Protein AF-A0A6I9NVM2-F1 (afdb_monomer)

Secondary structure (DSSP, 8-state):
-EEETTS-B-TT-EEEETTEEEEEE--TTS-------SEEEEEEEE-TTEE-EEEEEEE-SSS-----EEEEEPP------------------PPP------

InterPro domains:
  IPR008969 Carboxypeptidase-like, regulatory domain superfamily [SSF49464] (2-76)
  IPR050753 Peptidase M14 domain-containing protein [PTHR11532] (2-73)

Sequence (102 aa):
MVYDENNNPLGNAEISVAGVNHDVTTGVDGDYFRLLLPGTYTVTASAPGYVPYSSTVTVGPAEAIQLHFYLKTAPKQNLKAKPHNGKKNHSSPKAPLKLGPR

Foldseek 3Di:
DEAEPVRAADFQKWKDKPPDPDIDTAHPRNDDDDDDAFDKIWIWIGDPQWDIDIDIDGDDHPDDDDDYHYTYGDPPDPPPDDPPPDDDDDDDPDDDDDDDDD

Structure (mmCIF, N/CA/C/O backbone):
data_AF-A0A6I9NVM2-F1
#
_entry.id   AF-A0A6I9NVM2-F1
#
loop_
_atom_site.group_PDB
_atom_site.id
_atom_site.type_symbol
_atom_site.label_atom_id
_atom_site.label_alt_id
_atom_site.label_comp_id
_atom_site.label_asym_id
_atom_site.label_entity_id
_atom_site.label_seq_id
_atom_site.pdbx_PDB_ins_code
_atom_site.Cartn_x
_atom_site.Cartn_y
_atom_site.Cartn_z
_atom_site.occupancy
_atom_site.B_iso_or_equiv
_atom_site.auth_seq_id
_atom_site.auth_comp_id
_atom_site.auth_asym_id
_atom_site.auth_atom_id
_atom_site.pdbx_PDB_model_num
ATOM 1 N N . MET A 1 1 ? 3.600 4.965 3.711 1.00 96.62 1 MET A N 1
ATOM 2 C CA . MET A 1 1 ? 3.113 5.126 5.104 1.00 96.62 1 MET A CA 1
ATOM 3 C C . MET A 1 1 ? 1.617 4.885 5.151 1.00 96.62 1 MET A C 1
ATOM 5 O O . MET A 1 1 ? 0.933 5.260 4.200 1.00 96.62 1 MET A O 1
ATOM 9 N N . VAL A 1 2 ? 1.124 4.301 6.238 1.00 98.06 2 VAL A N 1
ATOM 10 C CA . VAL A 1 2 ? -0.304 4.155 6.539 1.00 98.06 2 VAL A CA 1
ATOM 11 C C . VAL A 1 2 ? -0.648 5.052 7.720 1.00 98.06 2 VAL A C 1
ATOM 13 O O . VAL A 1 2 ? 0.060 5.046 8.725 1.00 98.06 2 VAL A O 1
ATOM 16 N N . TYR A 1 3 ? -1.732 5.805 7.587 1.00 97.94 3 TYR A N 1
ATOM 17 C CA . TYR A 1 3 ? -2.240 6.725 8.593 1.00 97.94 3 TYR A CA 1
ATOM 18 C C . TYR A 1 3 ? -3.689 6.398 8.950 1.00 97.94 3 TYR A C 1
ATOM 20 O O . TYR A 1 3 ? -4.422 5.815 8.145 1.00 97.94 3 TYR A O 1
ATOM 28 N N . ASP A 1 4 ? -4.107 6.806 10.144 1.00 95.62 4 ASP A N 1
ATOM 29 C CA . ASP A 1 4 ? -5.519 6.896 10.508 1.00 95.62 4 ASP A CA 1
ATOM 30 C C . ASP A 1 4 ? -6.167 8.191 9.965 1.00 95.62 4 ASP A C 1
ATOM 32 O O . ASP A 1 4 ? -5.531 9.030 9.319 1.00 95.62 4 ASP A O 1
ATOM 36 N N . GLU A 1 5 ? -7.458 8.371 10.241 1.00 92.81 5 GLU A N 1
ATOM 37 C CA . GLU A 1 5 ? -8.228 9.563 9.859 1.00 92.81 5 GLU A CA 1
ATOM 38 C C . GLU A 1 5 ? -7.794 10.862 10.563 1.00 92.81 5 GLU A C 1
ATOM 40 O O . GLU A 1 5 ? -8.171 11.948 10.126 1.00 92.81 5 GLU A O 1
ATOM 45 N N . ASN A 1 6 ? -6.977 10.761 11.615 1.00 94.06 6 ASN A N 1
ATOM 46 C CA . ASN A 1 6 ? -6.421 11.883 12.368 1.00 94.06 6 ASN A CA 1
ATOM 47 C C . ASN A 1 6 ? -4.967 12.200 11.961 1.00 94.06 6 ASN A C 1
ATOM 49 O O . ASN A 1 6 ? -4.334 13.045 12.591 1.00 94.06 6 ASN A O 1
ATOM 53 N N . ASN A 1 7 ? -4.447 11.558 10.905 1.00 95.25 7 ASN A N 1
ATOM 54 C CA . ASN A 1 7 ? -3.056 11.628 10.440 1.00 95.25 7 ASN A CA 1
ATOM 55 C C . ASN A 1 7 ? -2.011 11.045 11.409 1.00 95.25 7 ASN A C 1
ATOM 57 O O . ASN A 1 7 ? -0.825 11.361 11.293 1.00 95.25 7 ASN A O 1
ATOM 61 N N . ASN A 1 8 ? -2.408 10.171 12.334 1.00 96.56 8 ASN A N 1
ATOM 62 C CA . ASN A 1 8 ? -1.447 9.424 13.140 1.00 96.56 8 ASN A CA 1
ATOM 63 C C . ASN A 1 8 ? -0.914 8.224 12.348 1.00 96.56 8 ASN A C 1
ATOM 65 O O . ASN A 1 8 ? -1.690 7.581 11.632 1.00 96.56 8 ASN A O 1
ATOM 69 N N . PRO A 1 9 ? 0.382 7.888 12.470 1.00 97.38 9 PRO A N 1
ATOM 70 C CA . PRO A 1 9 ? 0.930 6.680 11.869 1.00 97.38 9 PRO A CA 1
ATOM 71 C C . PRO A 1 9 ? 0.244 5.430 12.425 1.00 97.38 9 PRO A C 1
ATOM 73 O O . PRO A 1 9 ? 0.022 5.309 13.631 1.00 97.38 9 PRO A O 1
ATOM 76 N N . LEU A 1 10 ? -0.081 4.490 11.537 1.00 97.38 10 LEU A N 1
ATOM 77 C CA . LEU A 1 10 ? -0.800 3.271 11.883 1.00 97.38 10 LEU A CA 1
ATOM 78 C C . LEU A 1 10 ? 0.093 2.037 11.727 1.00 97.38 10 LEU A C 1
ATOM 80 O O . LEU A 1 10 ? 0.284 1.508 10.626 1.00 97.38 10 LEU A O 1
ATOM 84 N N . GLY A 1 11 ? 0.619 1.563 12.854 1.00 97.00 11 GLY A N 1
ATOM 85 C CA . GLY A 1 11 ? 1.376 0.316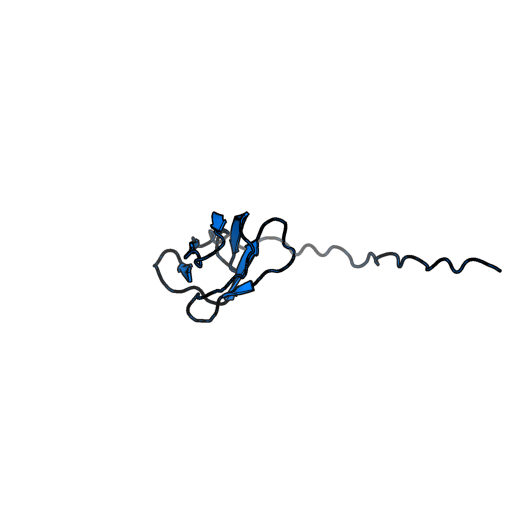 12.919 1.00 97.00 11 GLY A CA 1
ATOM 86 C C . GLY A 1 11 ? 0.505 -0.939 12.906 1.00 97.00 11 GLY A C 1
ATOM 87 O O . GLY A 1 11 ? -0.684 -0.894 13.228 1.00 97.00 11 GLY A O 1
ATOM 88 N N . ASN A 1 12 ? 1.117 -2.075 12.560 1.00 96.56 12 ASN A N 1
ATOM 89 C CA . ASN A 1 12 ? 0.457 -3.381 12.433 1.00 96.56 12 ASN A CA 1
ATOM 90 C C . ASN A 1 12 ? -0.701 -3.428 11.416 1.00 96.56 12 ASN A C 1
ATOM 92 O O . ASN A 1 12 ? -1.577 -4.290 11.507 1.00 96.56 12 ASN A O 1
ATOM 96 N N . ALA A 1 13 ? -0.720 -2.515 10.447 1.00 97.75 13 ALA A N 1
ATOM 97 C CA . ALA A 1 13 ? -1.599 -2.603 9.292 1.00 97.75 13 ALA A CA 1
ATOM 98 C C . ALA A 1 13 ? -1.018 -3.597 8.277 1.00 97.75 13 ALA A C 1
ATOM 100 O O . ALA A 1 13 ? 0.193 -3.701 8.109 1.00 97.75 13 ALA A O 1
ATOM 101 N N . GLU A 1 14 ? -1.881 -4.325 7.589 1.00 98.31 14 GLU A N 1
ATOM 102 C CA . GLU A 1 14 ? -1.536 -5.284 6.550 1.00 98.31 14 GLU A CA 1
ATOM 103 C C . GLU A 1 14 ? -1.664 -4.633 5.172 1.00 98.31 14 GLU A C 1
ATOM 105 O O . GLU A 1 14 ? -2.661 -3.975 4.871 1.00 98.31 14 GLU A O 1
ATOM 110 N N . ILE A 1 15 ? -0.641 -4.809 4.341 1.00 98.44 15 ILE A N 1
ATOM 111 C CA . ILE A 1 15 ? -0.582 -4.357 2.956 1.00 98.44 15 ILE A CA 1
ATOM 112 C C . ILE A 1 15 ? -0.605 -5.586 2.054 1.00 98.44 15 ILE A C 1
ATOM 114 O O . ILE A 1 15 ? 0.370 -6.341 2.003 1.00 98.44 15 ILE A O 1
ATOM 118 N N . SER A 1 16 ? -1.690 -5.740 1.303 1.00 98.12 16 SER A N 1
ATOM 119 C CA . SER A 1 16 ? -1.866 -6.800 0.312 1.00 98.12 16 SER A CA 1
ATOM 120 C C . SER A 1 16 ? -1.842 -6.249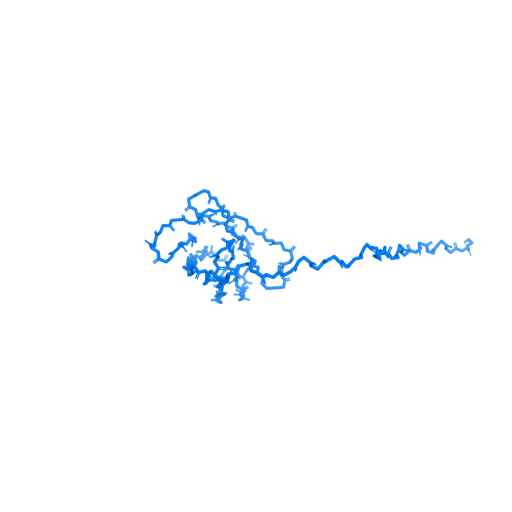 -1.108 1.00 98.12 16 SER A C 1
ATOM 122 O O . SER A 1 16 ? -2.202 -5.098 -1.369 1.00 98.12 16 SER A O 1
ATOM 124 N N . VAL A 1 17 ? -1.393 -7.071 -2.054 1.00 98.06 17 VAL A N 1
ATOM 125 C CA . VAL A 1 17 ? -1.350 -6.721 -3.479 1.00 98.06 17 VAL A CA 1
ATOM 126 C C . VAL A 1 17 ? -2.175 -7.738 -4.250 1.00 98.06 17 VAL A C 1
ATOM 128 O O . VAL A 1 17 ? -1.931 -8.940 -4.160 1.00 98.06 17 VAL A O 1
ATOM 131 N N . ALA A 1 18 ? -3.152 -7.269 -5.025 1.00 97.75 18 ALA A N 1
ATOM 132 C CA . ALA A 1 18 ? -4.038 -8.148 -5.779 1.00 97.75 18 ALA A CA 1
ATOM 133 C C . ALA A 1 18 ? -3.237 -9.090 -6.698 1.00 97.75 18 ALA A C 1
ATOM 135 O O . ALA A 1 18 ? -2.395 -8.650 -7.481 1.00 97.75 18 ALA A O 1
ATOM 136 N N . GLY A 1 19 ? -3.496 -10.396 -6.590 1.00 95.56 19 GLY A N 1
ATOM 137 C CA . GLY A 1 19 ? -2.797 -11.431 -7.359 1.00 95.56 19 GLY A CA 1
ATOM 138 C C . GLY A 1 19 ? -1.436 -11.859 -6.795 1.00 95.56 19 GLY A C 1
ATOM 139 O O . GLY A 1 19 ? -0.839 -12.792 -7.328 1.00 95.56 19 GLY A O 1
ATOM 140 N N . VAL A 1 20 ? -0.956 -11.245 -5.709 1.00 96.25 20 VAL A N 1
ATOM 141 C CA . VAL A 1 20 ? 0.279 -11.636 -5.019 1.00 96.25 20 VAL A CA 1
ATOM 142 C C . VAL A 1 20 ? -0.079 -12.156 -3.631 1.00 96.25 20 VAL A C 1
ATOM 144 O O . VAL A 1 20 ? -0.429 -11.384 -2.748 1.00 96.25 20 VAL A O 1
ATOM 147 N N . ASN A 1 21 ? 0.031 -13.469 -3.422 1.00 94.88 21 ASN A N 1
ATOM 148 C CA . ASN A 1 21 ? -0.270 -14.113 -2.137 1.00 94.88 21 ASN A CA 1
ATOM 149 C C . ASN A 1 21 ? 0.886 -13.950 -1.133 1.00 94.88 21 ASN A C 1
ATOM 151 O O . ASN A 1 21 ? 1.489 -14.930 -0.693 1.00 94.88 21 ASN A O 1
ATOM 155 N N . HIS A 1 22 ? 1.268 -12.702 -0.870 1.00 95.31 22 HIS A N 1
ATOM 156 C CA . HIS A 1 22 ? 2.287 -12.354 0.107 1.00 95.31 22 HIS A CA 1
ATOM 157 C C . HIS A 1 22 ? 2.097 -10.909 0.555 1.00 95.31 22 HIS A C 1
ATOM 159 O O . HIS A 1 22 ? 2.491 -9.963 -0.149 1.00 95.31 22 HIS A O 1
ATOM 165 N N . ASP A 1 23 ? 1.577 -10.782 1.764 1.00 96.75 23 ASP A N 1
ATOM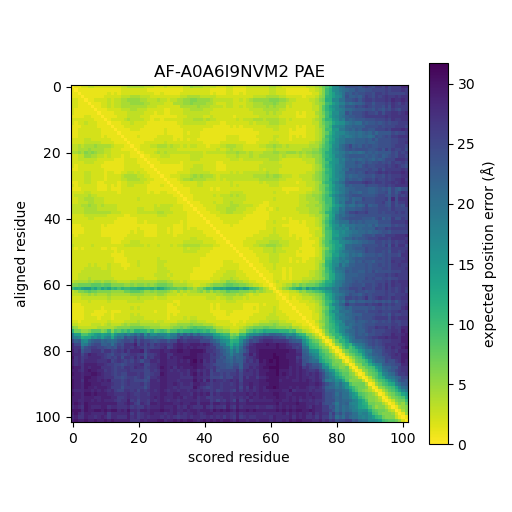 166 C CA . ASP A 1 23 ? 1.269 -9.512 2.397 1.00 96.75 23 ASP A CA 1
ATOM 167 C C . ASP A 1 23 ? 2.453 -9.043 3.249 1.00 96.75 23 ASP A C 1
ATOM 169 O O . ASP A 1 23 ? 3.384 -9.804 3.537 1.00 96.75 23 ASP A O 1
ATOM 173 N N . VAL A 1 24 ? 2.473 -7.756 3.586 1.00 97.69 24 VAL A N 1
ATOM 174 C CA . VAL A 1 24 ? 3.483 -7.170 4.478 1.00 97.69 24 VAL A CA 1
ATOM 175 C C . VAL A 1 24 ? 2.803 -6.359 5.566 1.00 97.69 24 VAL A C 1
ATOM 177 O O . VAL A 1 24 ? 1.760 -5.756 5.335 1.00 97.69 24 VAL A O 1
ATOM 180 N N . THR A 1 25 ? 3.396 -6.330 6.751 1.00 98.00 25 THR A N 1
ATOM 181 C CA . THR A 1 25 ? 2.867 -5.580 7.893 1.00 98.00 25 THR A CA 1
ATOM 182 C C . THR A 1 25 ? 3.624 -4.266 8.058 1.00 98.00 25 THR A C 1
ATOM 184 O O . THR A 1 25 ? 4.841 -4.234 7.876 1.00 98.00 25 THR A O 1
ATOM 187 N N . THR A 1 26 ? 2.921 -3.183 8.394 1.00 98.06 26 THR A N 1
ATOM 188 C CA . T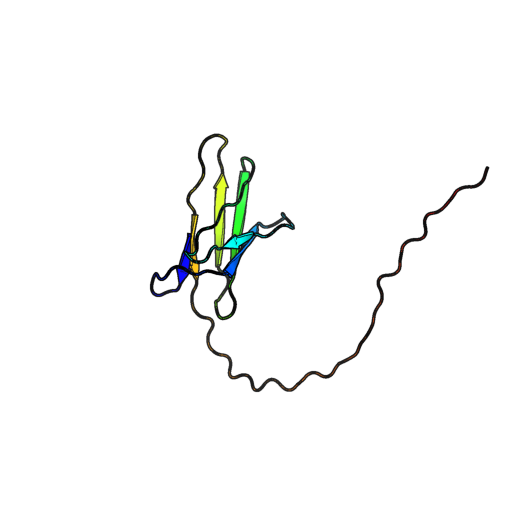HR A 1 26 ? 3.551 -1.896 8.698 1.00 98.06 26 THR A CA 1
ATOM 189 C C . THR A 1 26 ? 4.345 -1.951 10.003 1.00 98.06 26 THR A C 1
ATOM 191 O O . THR A 1 26 ? 3.942 -2.614 10.965 1.00 98.06 26 THR A O 1
ATOM 194 N N . GLY A 1 27 ? 5.458 -1.217 10.046 1.00 97.38 27 GLY A N 1
ATOM 195 C CA . GLY A 1 27 ? 6.214 -0.944 11.264 1.00 97.38 27 GLY A CA 1
ATOM 196 C C . GLY A 1 27 ? 5.424 -0.080 12.250 1.00 97.38 27 GLY A C 1
ATOM 197 O O . GLY A 1 27 ? 4.324 0.387 11.956 1.00 97.38 27 GLY A O 1
ATOM 198 N N . VAL A 1 28 ? 5.979 0.143 13.444 1.00 95.94 28 VAL A N 1
ATOM 199 C CA . VAL A 1 28 ? 5.310 0.919 14.509 1.00 95.94 28 VAL A CA 1
ATOM 200 C C . VAL A 1 28 ? 4.984 2.356 14.088 1.00 95.94 28 VAL A C 1
ATOM 202 O O . VAL A 1 28 ? 3.972 2.895 14.528 1.00 95.94 28 VAL A O 1
ATOM 205 N N . ASP A 1 29 ? 5.776 2.919 13.175 1.00 96.88 29 ASP A N 1
ATOM 206 C CA . ASP A 1 29 ? 5.612 4.270 12.634 1.00 96.88 29 ASP A CA 1
ATOM 207 C C . ASP A 1 29 ? 4.744 4.295 11.358 1.00 96.88 29 ASP A C 1
ATOM 209 O O . ASP A 1 29 ? 4.685 5.295 10.641 1.00 96.88 29 ASP A O 1
ATOM 213 N N . GLY A 1 30 ? 4.042 3.195 11.055 1.00 97.12 30 GLY A N 1
ATOM 214 C CA . GLY A 1 30 ? 3.169 3.074 9.884 1.00 97.12 30 GLY A CA 1
ATOM 215 C C . GLY A 1 30 ? 3.922 2.969 8.556 1.00 97.12 30 GLY A C 1
ATOM 216 O O . GLY A 1 30 ? 3.312 3.039 7.480 1.00 97.12 30 GLY A O 1
ATOM 217 N N . ASP A 1 31 ? 5.240 2.806 8.602 1.00 97.69 31 ASP A N 1
ATOM 218 C CA . ASP A 1 31 ? 6.087 2.584 7.444 1.00 97.69 31 ASP A CA 1
ATOM 219 C C . ASP A 1 31 ? 5.933 1.169 6.897 1.00 97.69 31 ASP A C 1
ATOM 221 O O . ASP A 1 31 ? 5.628 0.219 7.611 1.00 97.69 31 ASP A O 1
ATOM 225 N N . TYR A 1 32 ? 6.081 1.036 5.584 1.00 97.75 32 TYR A N 1
ATOM 226 C CA . TYR A 1 32 ? 6.077 -0.255 4.914 1.00 97.75 32 TYR A CA 1
ATOM 227 C C . TYR A 1 32 ? 6.895 -0.162 3.636 1.00 97.75 32 TYR A C 1
ATOM 229 O O . TYR A 1 32 ? 6.983 0.896 3.007 1.00 97.75 32 TYR A O 1
ATOM 237 N N . PHE A 1 33 ? 7.421 -1.307 3.216 1.00 96.31 33 PHE A N 1
ATOM 238 C CA . PHE A 1 33 ? 8.125 -1.447 1.954 1.00 96.31 33 PHE A CA 1
ATOM 239 C C . PHE A 1 33 ? 7.617 -2.692 1.241 1.00 96.31 33 PHE A C 1
ATOM 241 O O . PHE A 1 33 ? 7.642 -3.795 1.788 1.00 96.31 33 PHE A O 1
ATOM 248 N N . ARG A 1 34 ? 7.154 -2.517 -0.000 1.00 95.88 34 ARG A N 1
ATOM 249 C CA . ARG A 1 34 ? 6.751 -3.624 -0.866 1.00 95.88 34 ARG A CA 1
ATOM 250 C C . ARG A 1 34 ? 7.564 -3.588 -2.149 1.00 95.88 34 ARG A C 1
ATOM 252 O O . ARG A 1 34 ? 7.337 -2.745 -3.008 1.00 95.88 34 ARG A O 1
ATOM 259 N N . LEU A 1 35 ? 8.498 -4.528 -2.273 1.00 95.06 35 LEU A N 1
ATOM 260 C CA . LEU A 1 35 ? 9.250 -4.733 -3.508 1.00 95.06 35 LEU A CA 1
ATOM 261 C C . LEU A 1 35 ? 8.327 -5.349 -4.562 1.00 95.06 35 LEU A C 1
ATOM 263 O O . LEU A 1 35 ? 7.756 -6.419 -4.331 1.00 95.06 35 LEU A O 1
ATOM 267 N N . LEU A 1 36 ? 8.179 -4.654 -5.688 1.00 94.69 36 LEU A N 1
ATOM 268 C CA . LEU A 1 36 ? 7.391 -5.062 -6.847 1.00 94.69 36 LEU A CA 1
ATOM 269 C C . LEU A 1 36 ? 8.208 -4.800 -8.111 1.00 94.69 36 LEU A C 1
ATOM 271 O O . LEU A 1 36 ? 8.983 -3.847 -8.174 1.00 94.69 36 LEU A O 1
ATOM 275 N N . LEU A 1 37 ? 8.032 -5.661 -9.108 1.00 95.81 37 LEU A N 1
ATOM 276 C CA . LEU A 1 37 ? 8.562 -5.416 -10.444 1.00 95.81 37 LEU A CA 1
ATOM 277 C C . LEU A 1 37 ? 7.771 -4.287 -11.124 1.00 95.81 37 LEU A C 1
ATOM 2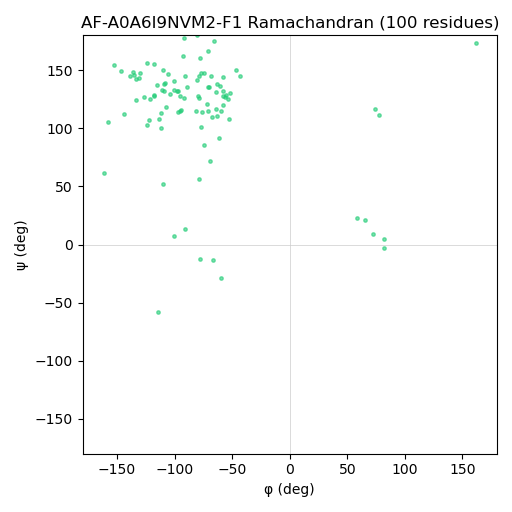79 O O . LEU A 1 37 ? 6.694 -3.922 -10.648 1.00 95.81 37 LEU A O 1
ATOM 283 N N . PRO A 1 38 ? 8.268 -3.737 -12.242 1.00 97.44 38 PRO A N 1
ATOM 284 C CA . PRO A 1 38 ? 7.514 -2.755 -13.004 1.00 97.44 38 PRO A CA 1
ATOM 285 C C . PRO A 1 38 ? 6.167 -3.318 -13.458 1.00 97.44 38 PRO A C 1
ATOM 287 O O . PRO A 1 38 ? 6.091 -4.426 -13.991 1.00 97.44 38 PRO A O 1
ATOM 290 N N . GLY A 1 39 ? 5.105 -2.548 -13.248 1.00 96.69 39 GLY A N 1
ATOM 291 C CA . GLY A 1 39 ? 3.738 -2.984 -13.507 1.00 96.69 39 GLY A CA 1
ATOM 292 C C . GLY A 1 39 ? 2.702 -2.127 -12.792 1.00 96.69 39 GLY A C 1
ATOM 293 O O . GLY A 1 39 ? 3.034 -1.257 -11.987 1.00 96.69 39 GLY A O 1
ATOM 294 N N . THR A 1 40 ? 1.430 -2.376 -13.090 1.00 97.56 40 THR A N 1
ATOM 295 C CA . THR A 1 40 ? 0.299 -1.727 -12.419 1.00 97.56 40 THR A CA 1
ATOM 296 C C . THR A 1 40 ? -0.332 -2.695 -11.431 1.00 97.56 40 THR A C 1
ATOM 298 O O . THR A 1 40 ? -0.665 -3.824 -11.785 1.00 97.56 40 THR A O 1
ATOM 301 N N . TYR A 1 41 ? -0.511 -2.237 -10.196 1.00 97.75 41 TYR A N 1
ATOM 302 C CA . TYR A 1 41 ? -0.977 -3.050 -9.082 1.00 97.75 41 TYR A CA 1
ATOM 303 C C . TYR A 1 41 ? -2.119 -2.367 -8.347 1.00 97.75 41 TYR A C 1
ATOM 305 O O . TYR A 1 41 ? -2.092 -1.157 -8.127 1.00 97.75 41 TYR A O 1
ATOM 313 N N . THR A 1 42 ? -3.084 -3.163 -7.895 1.00 98.44 42 THR A N 1
ATOM 314 C CA . THR A 1 42 ? -4.051 -2.742 -6.881 1.00 98.44 42 THR A CA 1
ATOM 315 C C . THR A 1 42 ? -3.533 -3.177 -5.517 1.00 98.44 42 THR A C 1
ATOM 317 O O . THR A 1 42 ? -3.393 -4.371 -5.250 1.00 98.44 42 THR A O 1
ATOM 320 N N . VAL A 1 43 ? -3.233 -2.202 -4.668 1.00 98.38 43 VAL A N 1
ATOM 321 C CA . VAL A 1 43 ? -2.676 -2.394 -3.328 1.00 98.38 43 VAL A CA 1
ATOM 322 C C . VAL A 1 43 ? -3.749 -2.041 -2.307 1.00 98.38 43 VAL A C 1
ATOM 324 O O . VAL A 1 43 ? -4.379 -0.992 -2.426 1.00 98.38 43 VAL A O 1
ATOM 327 N N . THR A 1 44 ? -3.959 -2.898 -1.314 1.00 98.50 44 THR A N 1
ATOM 328 C CA . THR A 1 44 ? -4.953 -2.703 -0.256 1.00 98.50 44 THR A CA 1
ATOM 329 C C . THR A 1 44 ? -4.267 -2.626 1.094 1.00 98.50 44 THR A C 1
ATOM 331 O O . THR A 1 44 ? -3.495 -3.514 1.439 1.00 98.50 44 THR A O 1
ATOM 334 N N . ALA A 1 45 ? -4.572 -1.581 1.859 1.00 98.44 45 ALA A N 1
ATOM 335 C CA . ALA A 1 45 ? -4.204 -1.482 3.263 1.00 98.44 45 ALA A CA 1
ATOM 336 C C . ALA A 1 45 ? -5.408 -1.831 4.144 1.00 98.44 45 ALA A C 1
ATOM 338 O O . ALA A 1 45 ? -6.512 -1.319 3.931 1.00 98.44 45 ALA A O 1
ATOM 339 N N . SER A 1 46 ? -5.195 -2.672 5.150 1.00 98.00 46 SER A N 1
ATOM 340 C CA . SER A 1 46 ? -6.211 -3.076 6.12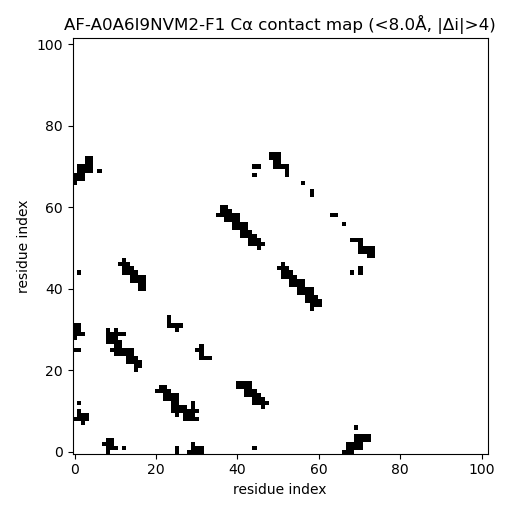3 1.00 98.00 46 SER A CA 1
ATOM 341 C C . SER A 1 46 ? -5.642 -3.121 7.531 1.00 98.00 46 SER A C 1
ATOM 343 O O . SER A 1 46 ? -4.500 -3.505 7.738 1.00 98.00 46 SER A O 1
ATOM 345 N N . ALA A 1 47 ? -6.450 -2.761 8.521 1.00 97.06 47 ALA A N 1
ATOM 346 C CA . ALA A 1 47 ? -6.076 -2.864 9.925 1.00 97.06 47 ALA A CA 1
ATOM 347 C C . ALA A 1 47 ? -7.310 -3.204 10.775 1.00 97.06 47 ALA A C 1
ATOM 349 O O . ALA A 1 47 ? -8.425 -2.799 10.423 1.00 97.06 47 ALA A O 1
ATOM 350 N N . PRO A 1 48 ? -7.153 -3.923 11.901 1.00 95.25 48 PRO A N 1
ATOM 351 C CA . PRO A 1 48 ? -8.260 -4.203 12.809 1.00 95.25 48 PRO A CA 1
ATOM 352 C C . PRO A 1 48 ? -8.950 -2.920 13.283 1.00 95.25 48 PRO A C 1
ATOM 354 O O . PRO A 1 48 ? -8.304 -2.003 13.780 1.00 95.25 48 PRO A O 1
ATOM 357 N N . GLY A 1 49 ? -10.277 -2.860 13.149 1.00 94.75 49 GLY A N 1
ATOM 358 C CA . GLY A 1 49 ? -11.062 -1.684 13.538 1.00 94.75 49 GLY A CA 1
ATOM 359 C C . GLY A 1 49 ? -11.095 -0.556 12.502 1.00 94.75 49 GLY A C 1
ATOM 360 O O . GLY A 1 49 ? -11.714 0.472 12.769 1.00 94.75 49 GLY A O 1
ATOM 361 N N . TYR A 1 50 ? -10.504 -0.753 11.322 1.00 96.69 50 TYR A N 1
ATOM 362 C CA . TYR A 1 50 ? -10.534 0.194 10.210 1.00 96.69 50 TYR A CA 1
ATOM 363 C C . TYR A 1 50 ? -11.227 -0.403 8.984 1.00 96.69 50 TYR A C 1
ATOM 365 O O . TYR A 1 50 ? -11.276 -1.620 8.802 1.00 96.69 50 TYR A O 1
ATOM 373 N N . VAL A 1 51 ? -11.765 0.462 8.126 1.00 96.62 51 VAL A N 1
ATOM 374 C CA . VAL A 1 51 ? -12.262 0.064 6.804 1.00 96.62 51 VAL A CA 1
ATOM 375 C C . VAL A 1 51 ? -11.061 -0.085 5.861 1.00 96.62 51 VAL A C 1
ATOM 377 O O . VAL A 1 51 ? -10.289 0.869 5.745 1.00 96.62 51 VAL A O 1
ATOM 380 N N . PRO A 1 52 ? -10.886 -1.235 5.180 1.00 97.31 52 PRO A N 1
ATOM 381 C CA . PRO A 1 52 ? -9.814 -1.405 4.204 1.00 97.31 52 PRO A CA 1
ATOM 382 C C . PRO A 1 52 ? -9.892 -0.371 3.079 1.00 97.31 52 PRO A C 1
ATOM 384 O O . PRO A 1 52 ? -10.983 -0.024 2.622 1.00 97.31 52 PRO A O 1
ATOM 387 N N . TYR A 1 53 ? -8.737 0.086 2.603 1.00 97.69 53 TYR A N 1
ATOM 388 C CA . TYR A 1 53 ? -8.644 1.027 1.490 1.00 97.69 53 TYR A CA 1
ATOM 389 C C . TYR A 1 53 ? -7.724 0.482 0.402 1.00 97.69 53 TYR A C 1
ATOM 391 O O . TYR A 1 53 ? -6.575 0.129 0.672 1.00 97.69 53 TYR A O 1
ATOM 399 N N . SER A 1 54 ? -8.228 0.442 -0.831 1.00 97.94 54 SER A N 1
ATOM 400 C CA . SER A 1 54 ? -7.482 -0.009 -2.005 1.00 97.94 54 SER A CA 1
ATOM 401 C C . SER A 1 54 ? -7.139 1.166 -2.911 1.00 97.94 54 SER A C 1
ATOM 403 O O . SER A 1 54 ? -7.973 2.033 -3.165 1.00 97.94 54 SER A O 1
ATOM 405 N N . SER A 1 55 ? -5.922 1.164 -3.444 1.00 97.81 55 SER A N 1
ATOM 406 C CA . SER A 1 55 ? -5.451 2.146 -4.415 1.00 97.81 55 SER A CA 1
ATOM 407 C C . SER A 1 55 ? -4.682 1.463 -5.540 1.00 97.81 55 SER A C 1
ATOM 409 O O . SER A 1 55 ? -4.042 0.431 -5.334 1.00 97.81 55 SER A O 1
ATOM 411 N N . THR A 1 56 ? -4.756 2.030 -6.742 1.00 97.81 56 THR A N 1
ATOM 412 C CA . THR A 1 56 ? -4.005 1.536 -7.901 1.00 97.81 56 THR A CA 1
ATOM 413 C C . THR A 1 56 ? -2.743 2.364 -8.082 1.00 97.81 56 THR A C 1
ATOM 415 O O . THR A 1 56 ? -2.795 3.591 -8.061 1.00 97.81 56 THR A O 1
ATOM 418 N N . VAL A 1 57 ? -1.610 1.692 -8.269 1.00 97.12 57 VAL A N 1
ATOM 419 C CA . VAL A 1 57 ? -0.298 2.317 -8.449 1.00 97.12 57 VAL A CA 1
ATOM 420 C C . VAL A 1 57 ? 0.437 1.678 -9.620 1.00 97.12 57 VAL A C 1
ATOM 422 O O . VAL A 1 57 ? 0.359 0.466 -9.822 1.00 97.12 57 VAL A O 1
ATOM 425 N N . THR A 1 58 ? 1.160 2.490 -10.388 1.00 97.00 58 THR A N 1
ATOM 426 C CA . THR A 1 58 ? 2.041 2.023 -11.463 1.00 97.00 58 THR A CA 1
ATOM 427 C C . THR A 1 58 ? 3.487 2.186 -11.023 1.00 97.00 58 THR A C 1
ATOM 429 O O . THR A 1 58 ? 3.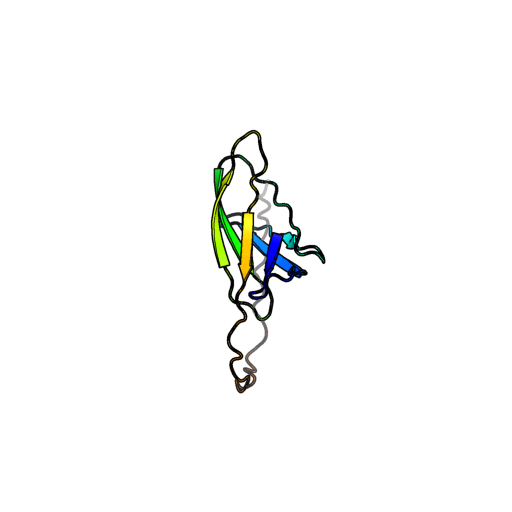934 3.298 -10.758 1.00 97.00 58 THR A O 1
ATOM 432 N N . VAL A 1 59 ? 4.205 1.071 -10.942 1.00 96.50 59 VAL A N 1
ATOM 433 C CA . VAL A 1 59 ? 5.618 0.998 -10.566 1.00 96.50 59 VAL A CA 1
ATOM 434 C C . VAL A 1 59 ? 6.465 0.978 -11.836 1.00 96.50 59 VAL A C 1
ATOM 436 O O . VAL A 1 59 ? 6.213 0.184 -12.744 1.00 96.50 59 VAL A O 1
ATOM 439 N N . GLY A 1 60 ? 7.453 1.870 -11.911 1.00 95.50 60 GLY A N 1
ATOM 440 C CA . GLY A 1 60 ? 8.426 1.933 -13.003 1.00 95.50 60 GLY A CA 1
ATOM 441 C C . GLY A 1 60 ? 9.698 1.114 -12.726 1.00 95.50 60 GLY A C 1
ATOM 442 O O . GLY A 1 60 ? 9.845 0.544 -11.650 1.00 95.50 60 GLY A O 1
ATOM 443 N N . PRO A 1 61 ? 10.643 1.055 -13.681 1.00 92.94 61 PRO A N 1
ATOM 444 C CA . PRO A 1 61 ? 11.876 0.264 -13.567 1.00 92.94 61 PRO A CA 1
ATOM 445 C C . PRO A 1 61 ? 12.983 0.876 -12.703 1.00 92.94 61 PRO A C 1
ATOM 447 O O . PRO A 1 61 ? 13.957 0.184 -12.422 1.00 92.94 61 PRO A O 1
ATOM 450 N N . ALA A 1 62 ? 12.877 2.149 -12.324 1.00 88.56 62 ALA A N 1
ATOM 451 C CA . ALA A 1 62 ? 13.984 2.883 -11.712 1.00 88.56 62 ALA A CA 1
ATOM 452 C C . ALA A 1 62 ? 13.703 3.285 -10.260 1.00 88.56 62 ALA A C 1
ATOM 454 O O . ALA A 1 62 ? 14.459 2.923 -9.362 1.00 88.56 62 ALA A O 1
ATOM 455 N N . GLU A 1 63 ? 12.625 4.035 -10.030 1.00 90.06 63 GLU A N 1
ATOM 456 C CA . GLU A 1 63 ? 12.373 4.687 -8.744 1.00 90.06 63 GLU A CA 1
ATOM 457 C C . GLU A 1 63 ? 11.272 3.994 -7.939 1.00 90.06 63 GLU A C 1
ATOM 459 O O . GLU A 1 63 ? 10.294 3.474 -8.486 1.00 90.06 63 GLU A O 1
ATOM 464 N N . ALA A 1 64 ? 11.424 4.022 -6.614 1.00 91.81 64 ALA A N 1
ATOM 465 C CA . ALA A 1 64 ? 10.383 3.589 -5.696 1.00 91.81 64 ALA A CA 1
ATOM 466 C C . ALA A 1 64 ? 9.223 4.592 -5.708 1.00 91.81 64 ALA A C 1
ATOM 468 O O . ALA A 1 64 ? 9.429 5.801 -5.624 1.00 91.81 64 ALA A O 1
ATOM 469 N N . ILE A 1 65 ? 7.992 4.084 -5.762 1.00 95.88 65 ILE A N 1
ATOM 470 C CA . ILE A 1 65 ? 6.795 4.921 -5.689 1.00 95.88 65 ILE A CA 1
ATOM 471 C C . ILE A 1 65 ? 6.337 5.040 -4.240 1.00 95.88 65 ILE A C 1
ATOM 473 O O . ILE A 1 65 ? 6.083 4.039 -3.566 1.00 95.88 65 ILE A O 1
ATOM 477 N N . GLN A 1 66 ? 6.182 6.276 -3.775 1.00 96.56 66 GLN A N 1
ATOM 478 C CA . GLN A 1 66 ? 5.602 6.562 -2.472 1.00 96.56 66 GLN A CA 1
ATOM 479 C C . GLN A 1 66 ? 4.077 6.508 -2.564 1.00 96.56 66 GLN A C 1
ATOM 481 O O . GLN A 1 66 ? 3.449 7.317 -3.245 1.00 96.56 66 GLN A O 1
ATOM 486 N N . LEU A 1 67 ? 3.479 5.545 -1.864 1.00 97.06 67 LEU A N 1
ATOM 487 C CA . LEU A 1 67 ? 2.034 5.403 -1.748 1.00 97.06 67 LEU A CA 1
ATOM 488 C C . LEU A 1 67 ? 1.624 5.551 -0.277 1.00 97.06 67 LEU A C 1
ATOM 490 O O . LEU A 1 67 ? 2.184 4.926 0.629 1.00 97.06 67 LEU A O 1
ATOM 49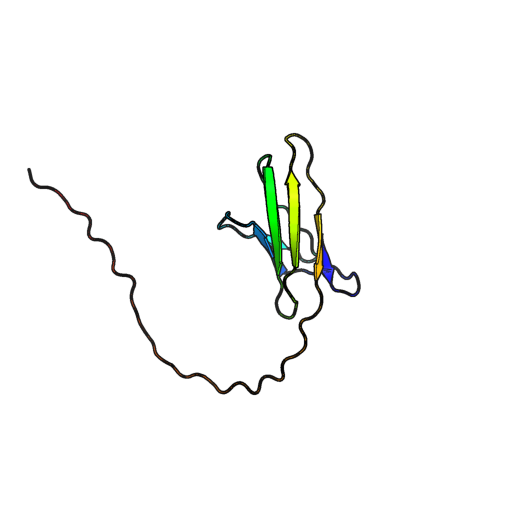4 N N . HIS A 1 68 ? 0.664 6.440 -0.045 1.00 97.69 68 HIS A N 1
ATOM 495 C CA . HIS A 1 68 ? 0.102 6.702 1.271 1.00 97.69 68 HIS A CA 1
ATOM 496 C C . HIS A 1 68 ? -1.318 6.164 1.360 1.00 97.69 68 HIS A C 1
ATOM 498 O O . HIS A 1 68 ? -2.113 6.336 0.436 1.00 97.69 68 HIS A O 1
ATOM 504 N N . PHE A 1 69 ? -1.628 5.542 2.492 1.00 98.00 69 PHE A N 1
ATOM 505 C CA . PHE A 1 69 ? -2.968 5.073 2.820 1.00 98.00 69 PHE A CA 1
ATOM 506 C C . PHE A 1 69 ? -3.491 5.848 4.023 1.00 98.00 69 PHE A C 1
ATOM 508 O O . PHE A 1 69 ? -2.758 6.046 4.987 1.00 98.00 69 PHE A O 1
ATOM 515 N N . TYR A 1 70 ? -4.758 6.247 3.964 1.00 97.50 70 TYR A N 1
ATOM 516 C CA . TYR A 1 70 ? -5.465 6.916 5.053 1.00 97.50 70 TYR A CA 1
ATOM 517 C C . TYR A 1 70 ? -6.707 6.090 5.366 1.00 97.50 70 TYR A C 1
ATOM 519 O O . TYR A 1 70 ? -7.672 6.090 4.597 1.00 97.50 70 TYR A O 1
ATOM 527 N N . LEU A 1 71 ? -6.653 5.320 6.449 1.00 97.25 71 LEU A N 1
ATOM 528 C CA . LEU A 1 71 ? -7.733 4.424 6.832 1.00 97.25 71 LEU A CA 1
ATOM 529 C C . LEU A 1 71 ? -8.734 5.143 7.732 1.00 97.25 71 LEU A C 1
ATOM 531 O O . LEU A 1 71 ? -8.369 5.832 8.683 1.00 97.25 71 LEU A O 1
ATOM 535 N N . LYS A 1 72 ? -10.018 4.933 7.448 1.00 96.06 72 LYS A N 1
ATOM 536 C CA . LYS A 1 72 ? -11.117 5.427 8.282 1.00 96.06 72 LYS A CA 1
ATOM 537 C C . LYS A 1 72 ? -11.495 4.382 9.312 1.00 96.06 72 LYS A C 1
ATOM 539 O O . LYS A 1 72 ? -11.460 3.183 9.011 1.00 96.06 72 LYS A O 1
ATOM 544 N N . THR A 1 73 ? -11.876 4.818 10.507 1.00 94.25 73 THR A N 1
ATOM 545 C CA . THR A 1 73 ? -12.338 3.882 11.533 1.00 94.25 73 THR A CA 1
ATOM 546 C C . THR A 1 73 ? -13.613 3.181 11.065 1.00 94.25 73 THR A C 1
ATOM 548 O O . THR A 1 73 ? -14.499 3.769 10.439 1.00 94.25 73 THR A O 1
ATOM 551 N N . ALA A 1 74 ? -13.698 1.877 11.316 1.00 91.38 74 ALA A N 1
ATOM 552 C CA . ALA A 1 74 ? -14.909 1.133 11.033 1.00 91.38 74 ALA A CA 1
ATOM 553 C C . ALA A 1 74 ? -15.990 1.555 12.040 1.00 91.38 74 ALA A C 1
ATOM 555 O O . ALA A 1 74 ? -15.710 1.645 13.243 1.00 91.38 74 ALA A O 1
ATOM 556 N N . PRO A 1 75 ? -17.238 1.790 11.600 1.00 86.62 75 PRO A N 1
ATOM 557 C CA . PRO A 1 75 ? -18.321 2.064 12.529 1.00 86.62 75 PRO A CA 1
ATOM 558 C C . PRO A 1 75 ? -18.443 0.886 13.499 1.00 86.62 75 PRO A C 1
ATOM 560 O O . PRO A 1 75 ? -18.530 -0.268 13.076 1.00 86.62 75 PRO A O 1
ATOM 563 N N . LYS A 1 76 ? -18.440 1.175 14.808 1.00 68.50 76 LYS A N 1
ATOM 564 C CA . LYS A 1 76 ? -18.606 0.167 15.862 1.00 68.50 76 LYS A CA 1
ATOM 565 C C . LYS A 1 76 ? -19.972 -0.502 15.697 1.00 68.50 76 LYS A C 1
ATOM 567 O O . LYS A 1 76 ? -20.970 -0.027 16.235 1.00 68.50 76 LYS A O 1
ATOM 572 N N . GLN A 1 77 ? -20.039 -1.608 14.962 1.00 57.16 77 GLN A N 1
ATOM 573 C CA . GLN A 1 77 ? -21.201 -2.482 15.022 1.00 57.16 77 GLN A CA 1
ATOM 574 C C . GLN A 1 77 ? -21.266 -3.030 16.445 1.00 57.16 77 GLN A C 1
ATOM 576 O O . GLN A 1 77 ? -20.344 -3.691 16.918 1.00 57.16 77 GLN A O 1
ATOM 581 N N . ASN A 1 78 ? -22.340 -2.691 17.154 1.00 44.31 78 ASN A N 1
ATOM 582 C CA . ASN A 1 78 ? -22.646 -3.218 18.474 1.00 44.31 78 ASN A CA 1
ATOM 583 C C . ASN A 1 78 ? -22.597 -4.754 18.399 1.00 44.31 78 ASN A C 1
ATOM 585 O O . ASN A 1 78 ? -23.458 -5.365 17.763 1.00 44.31 78 ASN A O 1
ATOM 589 N N . LEU A 1 79 ? -21.566 -5.370 18.987 1.00 53.19 79 LEU A N 1
ATOM 590 C CA . LEU A 1 79 ? -21.357 -6.819 19.012 1.00 53.19 79 LEU A CA 1
ATOM 591 C C . LEU A 1 79 ? -22.413 -7.484 19.913 1.00 53.19 79 LEU A C 1
ATOM 593 O O . LEU A 1 79 ? -22.132 -7.972 21.002 1.00 53.19 79 LEU A O 1
ATOM 597 N N . LYS A 1 80 ? -23.656 -7.525 19.435 1.00 38.09 80 LYS A N 1
ATOM 598 C CA . LYS A 1 80 ? -24.690 -8.485 19.830 1.00 38.09 80 LYS A CA 1
ATOM 599 C C . LYS A 1 80 ? -24.954 -9.433 18.659 1.00 38.09 80 LYS A C 1
ATOM 601 O O . LYS A 1 80 ? -26.086 -9.643 18.240 1.00 38.09 80 LYS A O 1
ATOM 606 N N . ALA A 1 81 ? -23.890 -10.029 18.129 1.00 39.25 81 ALA A N 1
ATOM 607 C CA . ALA A 1 81 ? -23.996 -11.211 17.287 1.00 39.25 81 ALA A CA 1
ATOM 608 C C . ALA A 1 81 ? -23.786 -12.447 18.175 1.00 39.25 81 ALA A C 1
ATOM 610 O O . ALA A 1 81 ? -22.731 -12.629 18.776 1.00 39.25 81 ALA A O 1
ATOM 611 N N . LYS A 1 82 ? -24.843 -13.256 18.301 1.00 34.44 82 LYS A N 1
ATOM 612 C CA . LYS A 1 82 ? -24.882 -14.564 18.977 1.00 34.44 82 LYS A CA 1
ATOM 613 C C . LYS A 1 82 ? -23.656 -15.431 18.632 1.00 34.44 82 LYS A C 1
ATOM 615 O O . LYS A 1 82 ? -23.263 -15.444 17.464 1.00 34.44 82 LYS A O 1
ATOM 620 N N . PRO A 1 83 ? -23.130 -16.243 19.571 1.00 32.66 83 PRO A N 1
ATOM 621 C CA . PRO A 1 83 ? -22.093 -17.216 19.253 1.00 32.66 83 PRO A CA 1
ATOM 622 C C . PRO A 1 83 ? -22.665 -18.244 18.270 1.00 32.66 83 PRO A C 1
ATOM 624 O O . PRO A 1 83 ? -23.528 -19.047 18.627 1.00 32.66 83 PRO A O 1
ATOM 627 N N . HIS A 1 84 ? -22.201 -18.224 17.020 1.00 39.50 84 HIS A N 1
ATOM 628 C CA . HIS A 1 84 ? -22.405 -19.344 16.107 1.00 39.50 84 HIS A CA 1
ATOM 629 C C . HIS A 1 84 ? -21.462 -20.473 16.526 1.00 39.50 84 HIS A C 1
ATOM 631 O O . HIS A 1 84 ? -20.345 -20.615 16.039 1.00 39.50 84 HIS A O 1
ATOM 637 N N . ASN A 1 85 ? -21.933 -21.279 17.476 1.00 35.03 85 ASN A N 1
ATOM 638 C CA . ASN A 1 85 ? -21.441 -22.630 17.678 1.00 35.03 85 ASN A CA 1
ATOM 639 C C . ASN A 1 85 ? -21.849 -23.471 16.455 1.00 35.03 85 ASN A C 1
ATOM 641 O O . ASN A 1 85 ? -23.034 -23.744 16.266 1.00 35.03 85 ASN A O 1
ATOM 645 N N . GLY A 1 86 ? -20.885 -23.853 15.614 1.00 31.98 86 GLY A N 1
ATOM 646 C CA . GLY A 1 86 ? -21.174 -24.497 14.332 1.00 31.98 86 GLY A CA 1
ATOM 647 C C . GLY A 1 86 ? -20.012 -25.266 13.707 1.00 31.98 86 GLY A C 1
ATOM 648 O O . GLY A 1 86 ? -19.639 -24.982 12.583 1.00 31.98 86 GLY A O 1
ATOM 649 N N . LYS A 1 87 ? -19.533 -26.292 14.420 1.00 32.25 87 LYS A N 1
ATOM 650 C CA . LYS A 1 87 ? -18.949 -27.545 13.893 1.00 32.25 87 LYS A CA 1
ATOM 651 C C . LYS A 1 87 ? -17.539 -27.536 13.268 1.00 32.25 87 LYS A C 1
ATOM 653 O O . LYS A 1 87 ? -17.264 -27.026 12.192 1.00 32.25 87 LYS A O 1
ATOM 658 N N . LYS A 1 88 ? -16.695 -28.292 13.974 1.00 31.67 88 LYS A N 1
ATOM 659 C CA . LYS A 1 88 ? -15.446 -28.936 13.565 1.00 31.67 88 LYS A CA 1
ATOM 660 C C . LYS A 1 88 ? -15.542 -29.695 12.228 1.00 31.67 88 LYS A C 1
ATOM 662 O O . LYS A 1 88 ? -16.541 -30.358 11.967 1.00 31.67 88 LYS A O 1
ATOM 667 N N . ASN A 1 89 ? -14.379 -29.725 11.568 1.00 27.73 89 ASN A N 1
ATOM 668 C CA . ASN A 1 89 ? -13.855 -30.698 10.603 1.00 27.73 89 ASN A CA 1
ATOM 669 C C . ASN A 1 89 ? -14.390 -30.644 9.169 1.00 27.73 89 ASN A C 1
ATOM 671 O O . ASN A 1 89 ? -15.462 -31.159 8.901 1.00 27.73 89 ASN A O 1
ATOM 675 N N . HIS A 1 90 ? -13.526 -30.244 8.229 1.00 35.72 90 HIS A N 1
ATOM 676 C CA . HIS A 1 90 ? -13.231 -31.103 7.081 1.00 35.72 90 HIS A CA 1
ATOM 677 C C . HIS A 1 90 ? -11.756 -30.974 6.681 1.00 35.72 90 HIS A C 1
ATOM 679 O O . HIS A 1 90 ? -11.267 -29.935 6.253 1.00 35.72 90 HIS A O 1
ATOM 685 N N . SER A 1 91 ? -11.059 -32.081 6.902 1.00 39.16 91 SER A N 1
ATOM 686 C CA . SER A 1 91 ? -9.716 -32.413 6.451 1.00 39.16 91 SER A CA 1
ATOM 687 C C . SER A 1 91 ? -9.551 -32.218 4.946 1.00 39.16 91 SER A C 1
ATOM 689 O O . SER A 1 91 ? -10.316 -32.789 4.167 1.00 39.16 91 SER A O 1
ATOM 691 N N . SER A 1 92 ? -8.498 -31.512 4.542 1.00 43.62 92 SER A N 1
ATOM 692 C CA . SER A 1 92 ? -7.974 -31.557 3.178 1.00 43.62 92 SER A CA 1
ATOM 693 C C . SER A 1 92 ? -7.693 -33.015 2.785 1.00 43.62 92 SER A C 1
ATOM 695 O O . SER A 1 92 ? -6.954 -33.694 3.507 1.00 43.62 92 SER A O 1
ATOM 697 N N . PRO A 1 93 ? -8.230 -33.543 1.672 1.00 43.28 93 PRO A N 1
ATOM 698 C CA . PRO A 1 93 ? -7.778 -34.829 1.174 1.00 43.28 93 PRO A CA 1
ATOM 699 C C . PRO A 1 93 ? -6.360 -34.675 0.609 1.00 43.28 93 PRO A C 1
ATOM 701 O O . PRO A 1 93 ? -6.118 -33.964 -0.364 1.00 43.28 93 PRO A O 1
ATOM 704 N N . LYS A 1 94 ? -5.411 -35.345 1.266 1.00 42.88 94 LYS A N 1
ATOM 705 C CA . LYS A 1 94 ? -4.032 -35.562 0.813 1.00 42.88 94 LYS A CA 1
ATOM 706 C C . LYS A 1 94 ? -4.078 -36.289 -0.541 1.00 42.88 94 LYS A C 1
ATOM 708 O O . LYS A 1 94 ? -4.611 -37.393 -0.616 1.00 42.88 94 LYS A O 1
ATOM 713 N N . ALA A 1 95 ? -3.532 -35.689 -1.597 1.00 51.00 95 ALA A N 1
ATOM 714 C CA . ALA A 1 95 ? -3.358 -36.364 -2.882 1.00 51.00 95 ALA A CA 1
ATOM 715 C C . ALA A 1 95 ? -2.377 -37.549 -2.726 1.00 51.00 95 ALA A C 1
ATOM 717 O O . ALA A 1 95 ? -1.303 -37.359 -2.148 1.00 51.00 95 ALA A O 1
ATOM 718 N N . PRO A 1 96 ? -2.694 -38.764 -3.207 1.00 44.66 96 PRO A N 1
ATOM 719 C CA . PRO A 1 96 ? -1.735 -39.859 -3.201 1.00 44.66 96 PRO A CA 1
ATOM 720 C C . PRO A 1 96 ? -0.752 -39.718 -4.372 1.00 44.66 96 PRO A C 1
ATOM 722 O O . PRO A 1 96 ? -1.160 -39.604 -5.529 1.00 44.66 96 PRO A O 1
ATOM 725 N N . LEU A 1 97 ? 0.553 -39.764 -4.076 1.00 49.84 97 LEU A N 1
ATOM 726 C CA . LEU A 1 97 ? 1.590 -39.987 -5.085 1.00 49.84 97 LEU A CA 1
ATOM 727 C C . LEU A 1 97 ? 1.336 -41.341 -5.765 1.00 49.84 97 LEU A C 1
ATOM 729 O O . LEU A 1 97 ? 1.430 -42.392 -5.132 1.00 49.84 97 LEU A O 1
ATOM 733 N N . LYS A 1 98 ? 1.026 -41.322 -7.064 1.00 50.72 98 LYS A N 1
ATOM 734 C CA . LYS A 1 98 ? 1.004 -42.524 -7.903 1.00 50.72 98 LYS A CA 1
ATOM 735 C C . LYS A 1 98 ? 2.448 -42.905 -8.245 1.00 50.72 98 LYS A C 1
ATOM 737 O O . LYS A 1 98 ? 3.056 -42.307 -9.126 1.00 50.72 98 LYS A O 1
ATOM 742 N N . LEU A 1 99 ? 2.983 -43.901 -7.542 1.00 52.38 99 LEU A N 1
ATOM 743 C CA . LEU A 1 99 ? 4.168 -44.648 -7.961 1.00 52.38 99 LEU A CA 1
ATOM 744 C C . LEU A 1 99 ? 3.728 -45.614 -9.077 1.00 52.38 99 LEU A C 1
ATOM 746 O O . LEU A 1 99 ? 2.879 -46.477 -8.849 1.00 52.38 99 LEU A O 1
ATOM 750 N N . GLY A 1 100 ? 4.217 -45.413 -10.301 1.00 49.25 100 GLY A N 1
ATOM 751 C CA . GLY A 1 100 ? 3.947 -46.309 -11.430 1.00 49.25 100 GLY A CA 1
ATOM 752 C C . GLY A 1 100 ? 4.783 -47.597 -11.346 1.00 49.25 100 GLY A C 1
ATOM 753 O O . GLY A 1 100 ? 5.904 -47.535 -10.846 1.00 49.25 100 GLY A O 1
ATOM 754 N N . PRO A 1 101 ? 4.284 -48.757 -11.820 1.00 65.88 101 PRO A N 1
ATOM 755 C CA . PRO A 1 101 ? 5.062 -49.994 -11.842 1.00 65.88 101 PRO A CA 1
ATOM 756 C C . PRO A 1 101 ? 5.712 -50.270 -13.211 1.00 65.88 101 PRO A C 1
ATOM 758 O O . PRO A 1 101 ? 5.001 -50.556 -14.173 1.00 65.88 101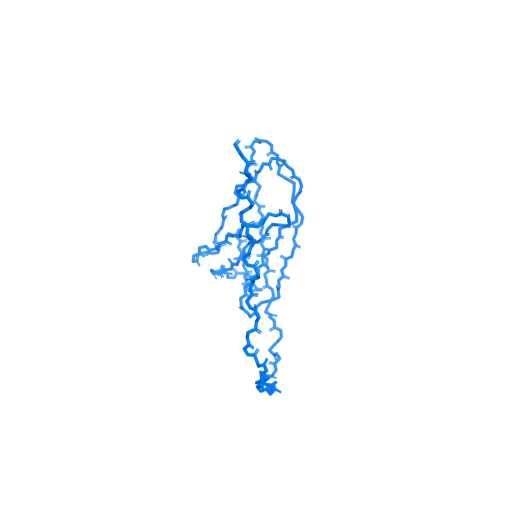 PRO A O 1
ATOM 761 N N . ARG A 1 102 ? 7.049 -50.241 -13.275 1.00 51.38 102 ARG A N 1
ATOM 762 C CA . ARG A 1 102 ? 7.962 -51.365 -13.599 1.00 51.38 102 ARG A CA 1
ATOM 763 C C . ARG A 1 102 ? 9.373 -50.863 -13.879 1.00 51.38 102 ARG A C 1
ATOM 765 O O . ARG A 1 102 ? 9.511 -49.945 -14.712 1.00 51.38 102 ARG A O 1
#

Nearest PDB structures (foldseek):
  2nsm-assembly1_A  TM=9.942E-01  e=1.820E-09  Homo sapiens
  1h8l-assembly1_A  TM=9.842E-01  e=1.298E-07  Lophonetta specularioides
  5aq0-assembly1_A  TM=9.549E-01  e=1.564E-06  Homo sapiens
  1uwy-assembly1_A  TM=8.829E-01  e=7.367E-05  Homo sapiens
  3rfz-assembly3_E-2  TM=5.073E-01  e=1.301E+00  Escherichia coli

Radius of gyration: 20.02 Å; Cα contacts (8 Å, |Δi|>4): 166; chains: 1; bounding box: 39×63×33 Å

Organism: NCBI:txid8208

pLDDT: mean 82.45, std 23.79, range [27.73, 98.5]

Mean predicted aligned error: 11.57 Å

Solvent-accessible surface area (backbone atoms only — not comparable to full-atom values): 6604 Å² total; per-residue (Å²): 66,31,23,37,80,84,70,44,58,33,43,69,24,40,40,38,39,73,95,46,101,67,67,46,63,23,40,78,72,5,40,68,84,81,94,73,72,62,45,76,45,48,38,33,43,38,40,94,68,35,45,66,47,74,48,77,48,75,41,55,90,82,61,87,79,91,63,78,45,71,31,43,74,43,81,83,71,79,86,80,72,78,86,82,83,74,80,86,85,83,80,80,82,77,82,79,84,81,81,78,92,132